Protein AF-A0A3S9ZA37-F1 (afdb_monomer)

Sequence (175 aa):
MPAPPTAPTGTRPGDDLLVLYEIPLFRRDEPILPWEMVGRVRRRQEAGEVRVRSAAQVDQVLGAPLVRLPDAVPVEELPEDRAHTLLTTLNRPEPGDEERAEAESLLVGFLYLREGRMRLYVRHRDEPEVVACDVRLAEAGPAVIAEVFSRSQERELYADPGDDPHCAAVVDLTH

Nearest PDB structures (foldseek):
  6i4p-assembly1_A  TM=7.951E-01  e=3.892E-01  Homo sapiens
  6i4u-assembly1_A  TM=7.904E-01  e=4.424E-01  Homo sapiens
  5j5z-assembly1_B  TM=8.114E-01  e=5.715E-01  Homo sapiens
  6i4s-assembly1_A  TM=7.917E-01  e=5.361E-01  Homo sapiens
  5j5z-assembly1_A  TM=3.888E-01  e=3.892E-01  Homo sapiens

Organism: Streptomyces griseoviridis (NCBI:txid45398)

Radius of gyration: 24.66 Å; Cα contacts (8 Å, |Δi|>4): 215; chains: 1; bounding box: 50×52×81 Å

Solvent-accessible surface area (backbone atoms only — not comparable to full-atom values): 10938 Å² total; per-residue (Å²): 137,84,82,83,85,86,76,83,91,72,86,74,91,79,80,78,78,59,70,44,74,46,72,75,61,50,58,92,90,43,74,58,53,74,58,55,55,52,38,53,54,50,52,48,60,73,68,53,75,88,58,82,72,58,85,90,74,52,59,65,54,97,90,21,50,48,44,74,59,80,91,81,72,90,62,78,87,49,64,66,51,40,46,50,50,48,57,49,57,75,45,56,76,73,61,51,76,68,50,56,74,67,36,64,62,40,80,79,49,71,45,85,47,76,94,56,24,34,36,37,31,33,36,39,68,94,38,95,58,27,30,28,37,36,33,34,40,95,66,53,45,73,66,49,65,66,39,55,70,58,55,64,67,40,72,89,56,55,37,82,41,79,89,47,90,80,32,73,25,28,29,78,61,65,129

Foldseek 3Di:
DDDDDDDDDDDDPDPPQDEAEDFDQDLVNHGDDPQNSVQQVVVCVVVVVVPDDDPVPFDDDPNHTYDYGDNDDDGDRDLVNLVVVLVDLLCPPVDDPVCVLVDQKDFPDKDDDPPQKIWTWMDGNVDRFIEIEIERSVPSDPVLSVCPGVVSPVVVQWDCPPPDPRGRTYGYPYD

Secondary structure (DSSP, 8-state):
-PPPP-------S------EEE--SEETTEEPPHHHHHHHHHHHHHTT--S---TTS--EETTEEEEEPPS--PPPPPHHHHHHHHHHHHT-S---HHHHHH-SEEEEEEEE-GGGEEEEEEEESS--SEEEEEEEGGG-SHHHHHHHHHHTT-GGGPBP-TT-TT-SEEEE---

Mean predicted aligned error: 12.07 Å

Structure (mmCIF, N/CA/C/O backbone):
data_AF-A0A3S9ZA37-F1
#
_entry.id   AF-A0A3S9ZA37-F1
#
loop_
_atom_site.group_PDB
_atom_site.id
_atom_site.type_symbol
_atom_site.label_atom_id
_atom_site.label_alt_id
_atom_site.label_comp_id
_atom_site.label_asym_id
_atom_site.label_entity_id
_atom_site.label_seq_id
_atom_site.pdbx_PDB_ins_code
_atom_site.Cartn_x
_atom_site.Cartn_y
_atom_site.Cartn_z
_atom_site.occupancy
_atom_site.B_iso_or_equiv
_atom_site.auth_seq_id
_atom_site.auth_comp_id
_atom_site.auth_asym_id
_atom_site.auth_atom_id
_atom_site.pdbx_PDB_model_num
ATOM 1 N N . MET A 1 1 ? 23.093 -37.446 -59.742 1.00 43.59 1 MET A N 1
ATOM 2 C CA . MET A 1 1 ? 22.300 -36.786 -58.682 1.00 43.59 1 MET A CA 1
ATOM 3 C C . MET A 1 1 ? 22.674 -37.408 -57.347 1.00 43.59 1 MET A C 1
ATOM 5 O O . MET A 1 1 ? 22.397 -38.591 -57.189 1.00 43.59 1 MET A O 1
ATOM 9 N N . PRO A 1 2 ? 23.337 -36.693 -56.427 1.00 39.50 2 PRO A N 1
ATOM 10 C CA . PRO A 1 2 ? 23.538 -37.178 -55.067 1.00 39.50 2 PRO A CA 1
ATOM 11 C C . PRO A 1 2 ? 22.345 -36.800 -54.169 1.00 39.50 2 PRO A C 1
ATOM 13 O O . PRO A 1 2 ? 21.696 -35.778 -54.384 1.00 39.50 2 PRO A O 1
ATOM 16 N N . ALA A 1 3 ? 22.048 -37.671 -53.202 1.00 43.22 3 ALA A N 1
ATOM 17 C CA . ALA A 1 3 ? 20.961 -37.550 -52.229 1.00 43.22 3 ALA A CA 1
ATOM 18 C C . ALA A 1 3 ? 21.174 -36.375 -51.247 1.00 43.22 3 ALA A C 1
ATOM 20 O O . ALA A 1 3 ? 22.322 -35.994 -51.003 1.00 43.22 3 ALA A O 1
ATOM 21 N N . PRO A 1 4 ? 20.101 -35.804 -50.663 1.00 43.66 4 PRO A N 1
ATOM 22 C CA . PRO A 1 4 ? 20.233 -34.712 -49.707 1.00 43.66 4 PRO A CA 1
ATOM 23 C C . PRO A 1 4 ? 20.747 -35.226 -48.349 1.00 43.66 4 PRO A C 1
ATOM 25 O O . PRO A 1 4 ? 20.318 -36.292 -47.900 1.00 43.66 4 PRO A O 1
ATOM 28 N N . PRO A 1 5 ? 21.630 -34.485 -47.657 1.00 42.03 5 PRO A N 1
ATOM 29 C CA . PRO A 1 5 ? 22.008 -34.812 -46.290 1.00 42.03 5 PRO A CA 1
ATOM 30 C C . PRO A 1 5 ? 20.870 -34.454 -45.324 1.00 42.03 5 PRO A C 1
ATOM 32 O O . PRO A 1 5 ? 20.496 -33.293 -45.168 1.00 42.03 5 PRO A O 1
ATOM 35 N N . THR A 1 6 ? 20.336 -35.468 -44.647 1.00 50.12 6 THR A N 1
ATOM 36 C CA . THR A 1 6 ? 19.542 -35.326 -43.422 1.00 50.12 6 THR A CA 1
ATOM 37 C C . THR A 1 6 ? 20.412 -34.735 -42.316 1.00 50.12 6 THR A C 1
ATOM 39 O O . THR A 1 6 ? 21.345 -35.389 -41.849 1.00 50.12 6 THR A O 1
ATOM 42 N N . ALA A 1 7 ? 20.103 -33.510 -41.890 1.00 39.03 7 ALA A N 1
ATOM 43 C CA . ALA A 1 7 ? 20.668 -32.916 -40.682 1.00 39.03 7 ALA A CA 1
ATOM 44 C C . ALA A 1 7 ? 19.828 -33.325 -39.452 1.00 39.03 7 ALA A C 1
ATOM 46 O O . ALA A 1 7 ? 18.598 -33.367 -39.544 1.00 39.03 7 ALA A O 1
ATOM 47 N N . PRO A 1 8 ? 20.467 -33.657 -38.318 1.00 39.44 8 PRO A N 1
ATOM 48 C CA . PRO A 1 8 ? 19.806 -34.266 -37.171 1.00 39.44 8 PRO A CA 1
ATOM 49 C C . PRO A 1 8 ? 18.884 -33.289 -36.433 1.00 39.44 8 PRO A C 1
ATOM 51 O O . PRO A 1 8 ? 19.302 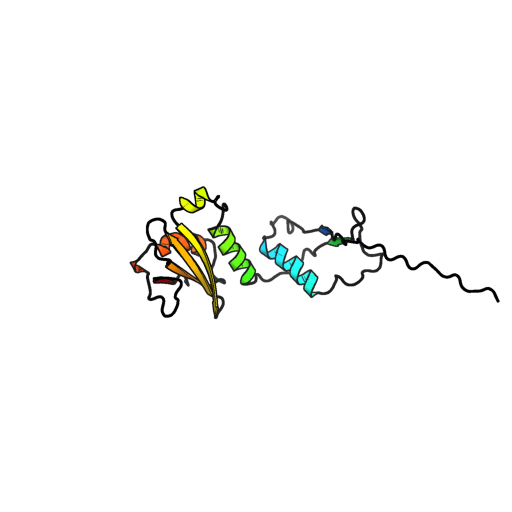-32.234 -35.958 1.00 39.44 8 PRO A O 1
ATOM 54 N N . THR A 1 9 ? 17.626 -33.703 -36.284 1.00 47.47 9 THR A N 1
ATOM 55 C CA . THR A 1 9 ? 16.676 -33.195 -35.295 1.00 47.47 9 THR A CA 1
ATOM 56 C C . THR A 1 9 ? 17.214 -33.508 -33.902 1.00 47.47 9 THR A C 1
ATOM 58 O O . THR A 1 9 ? 17.282 -34.666 -33.497 1.00 47.47 9 THR A O 1
ATOM 61 N N . GLY A 1 10 ? 17.625 -32.474 -33.178 1.00 31.77 10 GLY A N 1
ATOM 62 C CA . GLY A 1 10 ? 18.135 -32.596 -31.820 1.00 31.77 10 GLY A CA 1
ATOM 63 C C . GLY A 1 10 ? 17.810 -31.350 -31.018 1.00 31.77 10 GLY A C 1
ATOM 64 O O . GLY A 1 10 ? 18.699 -30.568 -30.703 1.00 31.77 10 GLY A O 1
ATOM 65 N N . THR A 1 11 ? 16.532 -31.144 -30.709 1.00 39.91 11 THR A N 1
ATOM 66 C CA . THR A 1 11 ? 16.120 -30.169 -29.697 1.00 39.91 11 THR A CA 1
ATOM 67 C C . THR A 1 11 ? 16.568 -30.714 -28.343 1.00 39.91 11 THR A C 1
ATOM 69 O O . THR A 1 11 ? 16.027 -31.715 -27.870 1.00 39.91 11 THR A O 1
ATOM 72 N N . ARG A 1 12 ? 17.598 -30.114 -27.735 1.00 36.44 12 ARG A N 1
ATOM 73 C CA . ARG A 1 12 ? 17.943 -30.411 -26.340 1.00 36.44 12 ARG A CA 1
ATOM 74 C C . ARG A 1 12 ? 16.865 -29.800 -25.434 1.00 36.44 12 ARG A C 1
ATOM 76 O O . ARG A 1 12 ? 16.546 -28.627 -25.610 1.00 36.44 12 ARG A O 1
ATOM 83 N N . PRO A 1 13 ? 16.299 -30.563 -24.487 1.00 41.19 13 PRO A N 1
ATOM 84 C CA . PRO A 1 13 ? 15.416 -30.020 -23.468 1.00 41.19 13 PRO A CA 1
ATOM 85 C C . PRO A 1 13 ? 16.279 -29.396 -22.362 1.00 41.19 13 PRO A C 1
ATOM 87 O O . PRO A 1 13 ? 17.135 -30.083 -21.804 1.00 41.19 13 PRO A O 1
ATOM 90 N N . GLY A 1 14 ? 16.075 -28.108 -22.071 1.00 42.06 14 GLY A N 1
ATOM 91 C CA . GLY A 1 14 ? 16.719 -27.431 -20.937 1.00 42.06 14 GLY A CA 1
ATOM 92 C C . GLY A 1 14 ? 17.322 -26.048 -21.199 1.00 42.06 14 GLY A C 1
ATOM 93 O O . GLY A 1 14 ? 18.207 -25.657 -20.448 1.00 42.06 14 GLY A O 1
ATOM 94 N N . ASP A 1 15 ? 16.889 -25.310 -22.225 1.00 47.72 15 ASP A N 1
ATOM 95 C CA . ASP A 1 15 ? 17.217 -23.881 -22.334 1.00 47.72 15 ASP A CA 1
ATOM 96 C C . ASP A 1 15 ? 16.248 -23.075 -21.454 1.00 47.72 15 ASP A C 1
ATOM 98 O O . ASP A 1 15 ? 15.284 -22.477 -21.936 1.00 47.72 15 ASP A O 1
ATOM 102 N N . ASP A 1 16 ? 16.510 -23.053 -20.145 1.00 53.62 16 ASP A N 1
ATOM 103 C CA . ASP A 1 16 ? 16.118 -21.902 -19.332 1.00 53.62 16 ASP A CA 1
ATOM 104 C C . ASP A 1 16 ? 16.923 -20.717 -19.875 1.00 53.62 16 ASP A C 1
ATOM 106 O O . ASP A 1 16 ? 18.076 -20.493 -19.506 1.00 53.62 16 ASP A O 1
ATOM 110 N N . LEU A 1 17 ? 16.348 -20.007 -20.849 1.00 56.88 17 LEU A N 1
ATOM 111 C CA . LEU A 1 17 ? 16.926 -18.796 -21.421 1.00 56.88 17 LEU A CA 1
ATOM 112 C C . LEU A 1 17 ? 17.047 -17.745 -20.313 1.00 56.88 17 LEU A C 1
ATOM 114 O O . LEU A 1 17 ? 16.130 -16.966 -20.059 1.00 56.88 17 LEU A O 1
ATOM 118 N N . LEU A 1 18 ? 18.199 -17.732 -19.648 1.00 67.75 18 LEU A N 1
ATOM 119 C CA . LEU A 1 18 ? 18.597 -16.685 -18.723 1.00 67.75 18 LEU A CA 1
ATOM 120 C C . LEU A 1 18 ? 18.738 -15.389 -19.524 1.00 67.75 18 LEU A C 1
ATOM 122 O O . LEU A 1 18 ? 19.597 -15.285 -20.393 1.00 67.75 18 LEU A O 1
ATOM 126 N N . VAL A 1 19 ? 17.883 -14.406 -19.253 1.00 71.62 19 VAL A N 1
ATOM 127 C CA . VAL A 1 19 ? 18.000 -13.053 -19.810 1.00 71.62 19 VAL A CA 1
ATOM 128 C C . VAL A 1 19 ? 18.590 -12.153 -18.736 1.00 71.62 19 VAL A C 1
ATOM 130 O O . VAL A 1 19 ? 18.044 -12.052 -17.638 1.00 71.62 19 VAL A O 1
ATOM 133 N N . LEU A 1 20 ? 19.705 -11.494 -19.047 1.00 75.50 20 LEU A N 1
ATOM 134 C CA . LEU A 1 20 ? 20.340 -10.537 -18.147 1.00 75.50 20 LEU A CA 1
ATOM 135 C C . LEU A 1 20 ? 19.798 -9.137 -18.434 1.00 75.50 20 LEU A C 1
ATOM 137 O O . LEU A 1 20 ? 19.803 -8.699 -19.582 1.00 75.50 20 LEU A O 1
ATOM 141 N N . TYR A 1 21 ? 19.363 -8.422 -17.399 1.00 75.19 21 TYR A N 1
ATOM 142 C CA . TYR A 1 21 ? 18.937 -7.028 -17.511 1.00 75.19 21 TYR A CA 1
ATOM 143 C C . TYR A 1 21 ? 20.004 -6.105 -16.932 1.00 75.19 21 TYR A C 1
ATOM 145 O O . TYR A 1 21 ? 20.380 -6.237 -15.769 1.00 75.19 21 TYR A O 1
ATOM 153 N N . GLU A 1 22 ? 20.458 -5.142 -17.728 1.00 81.00 22 GLU A N 1
ATOM 154 C CA . GLU A 1 22 ? 21.248 -4.019 -17.232 1.00 81.00 22 GLU A CA 1
ATOM 155 C C . GLU A 1 22 ? 20.294 -2.877 -16.889 1.00 81.00 22 GLU A C 1
ATOM 157 O O . GLU A 1 22 ? 19.678 -2.266 -17.772 1.00 81.00 22 GLU A O 1
ATOM 162 N N . ILE A 1 23 ? 20.136 -2.646 -15.586 1.00 77.62 23 ILE A N 1
ATOM 163 C CA . ILE A 1 23 ? 19.242 -1.638 -15.026 1.00 77.62 23 ILE A CA 1
ATOM 164 C C . ILE A 1 23 ? 20.111 -0.490 -14.502 1.00 77.62 23 ILE A C 1
ATOM 166 O O . ILE A 1 23 ? 20.892 -0.708 -13.573 1.00 77.62 23 ILE A O 1
ATOM 170 N N . PRO A 1 24 ? 20.005 0.723 -15.066 1.00 77.81 24 PRO A N 1
ATOM 171 C CA . PRO A 1 24 ? 20.688 1.878 -14.505 1.00 77.81 24 PRO A CA 1
ATOM 172 C C . PRO A 1 24 ? 20.117 2.170 -13.114 1.00 77.81 24 PRO A C 1
ATOM 174 O O . PRO A 1 24 ? 18.900 2.205 -12.931 1.00 77.81 24 PRO A O 1
ATOM 177 N N . LEU A 1 25 ? 21.002 2.379 -12.138 1.00 80.19 25 LEU A N 1
ATOM 178 C CA . LEU A 1 25 ? 20.626 2.758 -10.768 1.00 80.19 25 LEU A CA 1
ATOM 179 C C . LEU A 1 25 ? 20.568 4.278 -10.582 1.00 80.19 25 LEU A C 1
ATOM 181 O O . LEU A 1 25 ? 19.910 4.770 -9.669 1.00 80.19 25 LEU A O 1
ATOM 185 N N . PHE A 1 26 ? 21.239 5.016 -11.466 1.00 80.69 26 PHE A N 1
ATOM 186 C CA . PHE A 1 26 ? 21.332 6.468 -11.436 1.00 80.69 26 PHE A CA 1
ATOM 187 C C . PHE A 1 26 ? 20.975 7.044 -12.802 1.00 80.69 26 PHE A C 1
ATOM 189 O O . PHE A 1 26 ? 21.342 6.490 -13.839 1.00 80.69 26 PHE A O 1
ATOM 196 N N . ARG A 1 27 ? 20.285 8.184 -12.809 1.00 80.31 27 ARG A N 1
ATOM 197 C CA . ARG A 1 27 ? 20.160 9.059 -13.974 1.00 80.31 27 ARG A CA 1
ATOM 198 C C . ARG A 1 27 ? 21.069 10.255 -13.732 1.00 80.31 27 ARG A C 1
ATOM 200 O O . ARG A 1 27 ? 20.732 11.131 -12.942 1.00 80.31 27 ARG A O 1
ATOM 207 N N . ARG A 1 28 ? 22.194 10.316 -14.451 1.00 80.38 28 ARG A N 1
ATOM 208 C CA . ARG A 1 28 ? 23.283 11.264 -14.153 1.00 80.38 28 ARG A CA 1
ATOM 209 C C . ARG A 1 28 ? 23.765 11.016 -12.716 1.00 80.38 28 ARG A C 1
ATOM 211 O O . ARG A 1 28 ? 24.405 9.995 -12.506 1.00 80.38 28 ARG A O 1
ATOM 218 N N . ASP A 1 29 ? 23.356 11.843 -11.759 1.00 83.06 29 ASP A N 1
ATOM 219 C CA . ASP A 1 29 ? 23.709 11.726 -10.337 1.00 83.06 29 ASP A CA 1
ATOM 220 C C . ASP A 1 29 ? 22.484 11.531 -9.419 1.00 83.06 29 ASP A C 1
ATOM 222 O O . ASP A 1 29 ? 22.616 11.489 -8.198 1.00 83.06 29 ASP A O 1
ATOM 226 N N . GLU A 1 30 ? 21.278 11.404 -9.984 1.00 82.94 30 GLU A N 1
ATOM 227 C CA . GLU A 1 30 ? 20.046 11.186 -9.219 1.00 82.94 30 GLU A CA 1
ATOM 228 C C . GLU A 1 30 ? 19.725 9.686 -9.136 1.00 82.94 30 GLU A C 1
ATOM 230 O O . GLU A 1 30 ? 19.730 9.012 -10.173 1.00 82.94 30 GLU A O 1
ATOM 235 N N . PRO A 1 31 ? 19.440 9.135 -7.941 1.00 83.75 31 PRO A N 1
ATOM 236 C CA . PRO A 1 31 ? 19.024 7.746 -7.815 1.00 83.75 31 PRO A CA 1
ATOM 237 C C . PRO A 1 31 ? 17.671 7.542 -8.497 1.00 83.75 31 PRO A C 1
ATOM 239 O O . PRO A 1 31 ? 16.751 8.344 -8.345 1.00 83.75 31 PRO A O 1
ATOM 242 N N . ILE A 1 32 ? 17.548 6.444 -9.235 1.00 84.06 32 ILE A N 1
ATOM 243 C CA . ILE A 1 32 ? 16.286 6.047 -9.856 1.00 84.06 32 ILE A CA 1
ATOM 244 C C . ILE A 1 32 ? 15.399 5.418 -8.780 1.00 84.06 32 ILE A C 1
ATOM 246 O O . ILE A 1 32 ? 15.840 4.542 -8.030 1.00 84.06 32 ILE A O 1
ATOM 250 N N . LEU A 1 33 ? 14.144 5.860 -8.697 1.00 84.38 33 LEU A N 1
ATOM 251 C CA . LEU A 1 33 ? 13.205 5.348 -7.703 1.00 84.38 33 LEU A CA 1
ATOM 252 C C . LEU A 1 33 ? 12.803 3.896 -8.029 1.00 84.38 33 LEU A C 1
ATOM 254 O O . LEU A 1 33 ? 12.751 3.513 -9.202 1.00 84.38 33 LEU A O 1
ATOM 258 N N . PRO A 1 34 ? 12.471 3.063 -7.022 1.00 82.50 34 PRO A N 1
ATOM 259 C CA . PRO A 1 34 ? 12.087 1.669 -7.251 1.00 82.50 34 PRO A CA 1
ATOM 260 C C . PRO A 1 34 ? 10.971 1.474 -8.285 1.00 82.50 34 PRO A C 1
ATOM 262 O O . PRO A 1 34 ? 11.091 0.624 -9.170 1.00 82.50 34 PRO A O 1
ATOM 265 N N . TRP A 1 35 ? 9.923 2.298 -8.232 1.00 84.94 35 TRP A N 1
ATOM 266 C CA . TRP A 1 35 ? 8.819 2.239 -9.190 1.00 84.94 35 TRP A CA 1
ATOM 267 C C . TRP A 1 35 ? 9.256 2.615 -10.613 1.00 84.94 35 TRP A C 1
ATOM 269 O O . TRP A 1 35 ? 8.788 2.020 -11.583 1.00 84.94 35 TRP A O 1
ATOM 279 N N . GLU A 1 36 ? 10.215 3.536 -10.768 1.00 85.94 36 GLU A N 1
ATOM 280 C CA . GLU A 1 36 ? 10.732 3.908 -12.086 1.00 85.94 36 GLU A CA 1
ATOM 281 C C . GLU A 1 36 ? 11.457 2.727 -12.744 1.00 85.94 36 GLU A C 1
ATOM 283 O O . GLU A 1 36 ? 11.352 2.533 -13.958 1.00 85.94 36 GLU A O 1
ATOM 288 N N . MET A 1 37 ? 12.174 1.912 -11.960 1.00 83.06 37 MET A N 1
ATOM 289 C CA . MET A 1 37 ? 12.823 0.695 -12.461 1.00 83.06 37 MET A CA 1
ATOM 290 C C . MET A 1 37 ? 11.790 -0.311 -12.978 1.00 83.06 37 MET A C 1
ATOM 292 O O . MET A 1 37 ? 11.923 -0.810 -14.099 1.00 83.06 37 MET A O 1
ATOM 296 N N . VAL A 1 38 ? 10.729 -0.559 -12.203 1.00 84.00 38 VAL A N 1
ATOM 297 C CA . VAL A 1 38 ? 9.622 -1.445 -12.602 1.00 84.00 38 VAL A CA 1
ATOM 298 C C . VAL A 1 38 ? 8.936 -0.921 -13.866 1.00 84.00 38 VAL A C 1
ATOM 300 O O . VAL A 1 38 ? 8.727 -1.683 -14.814 1.00 84.00 38 VAL A O 1
ATOM 303 N N . GLY A 1 39 ? 8.656 0.383 -13.933 1.00 84.62 39 GLY A N 1
ATOM 304 C CA . GLY A 1 39 ? 8.057 1.023 -15.103 1.00 84.62 39 GLY A CA 1
ATOM 305 C C . GLY A 1 39 ? 8.903 0.859 -16.369 1.00 84.62 39 GLY A C 1
ATOM 306 O O . GLY A 1 39 ? 8.369 0.598 -17.450 1.00 84.62 39 GLY A O 1
ATOM 307 N N . ARG A 1 40 ? 10.237 0.945 -16.259 1.00 82.12 40 ARG A N 1
ATOM 308 C CA . ARG A 1 40 ? 11.150 0.730 -17.397 1.00 82.12 40 ARG A CA 1
ATOM 309 C C . ARG A 1 40 ? 11.114 -0.711 -17.900 1.00 82.12 40 ARG A C 1
ATOM 311 O O . ARG A 1 40 ? 11.085 -0.923 -19.113 1.00 82.12 40 ARG A O 1
ATOM 318 N N . VAL A 1 41 ? 11.090 -1.691 -16.994 1.00 81.00 41 VAL A N 1
ATOM 319 C CA . VAL A 1 41 ? 10.962 -3.114 -17.352 1.00 81.00 41 VAL A CA 1
ATOM 320 C C . VAL A 1 41 ? 9.614 -3.377 -18.026 1.00 81.00 41 VAL A C 1
ATOM 322 O O . VAL A 1 41 ? 9.578 -3.990 -19.093 1.00 81.00 41 VAL A O 1
ATOM 325 N N . ARG A 1 42 ? 8.519 -2.856 -17.463 1.00 82.38 42 ARG A N 1
ATOM 326 C CA . ARG A 1 42 ? 7.161 -3.023 -18.000 1.00 82.38 42 ARG A CA 1
ATOM 327 C C . ARG A 1 42 ? 7.028 -2.437 -19.404 1.00 82.38 42 ARG A C 1
ATOM 329 O O . ARG A 1 42 ? 6.673 -3.151 -20.337 1.00 82.38 42 ARG A O 1
ATOM 336 N N . ARG A 1 43 ? 7.444 -1.182 -19.596 1.00 78.88 43 ARG A N 1
ATOM 337 C CA . ARG A 1 43 ? 7.450 -0.534 -20.918 1.00 78.88 43 ARG A CA 1
ATOM 338 C C . ARG A 1 43 ? 8.277 -1.320 -21.936 1.00 78.88 43 ARG A C 1
ATOM 340 O O . ARG A 1 43 ? 7.896 -1.424 -23.099 1.00 78.88 43 ARG A O 1
ATOM 347 N N . ARG A 1 44 ? 9.421 -1.876 -21.521 1.00 75.56 44 ARG A N 1
ATOM 348 C CA . ARG A 1 44 ? 10.262 -2.707 -22.394 1.00 75.56 44 ARG A CA 1
ATOM 349 C C . ARG A 1 44 ? 9.532 -3.975 -22.845 1.00 75.56 44 ARG A C 1
ATOM 351 O O . ARG A 1 44 ? 9.675 -4.363 -24.003 1.00 75.56 44 ARG A O 1
ATOM 358 N N . GLN A 1 45 ? 8.774 -4.608 -21.951 1.00 75.81 45 GLN A N 1
ATOM 359 C CA . GLN A 1 45 ? 7.947 -5.773 -22.273 1.00 75.81 45 GLN A CA 1
ATOM 360 C C . GLN A 1 45 ? 6.801 -5.402 -23.228 1.00 75.81 45 GLN A C 1
ATOM 362 O O . GLN A 1 45 ? 6.610 -6.075 -24.239 1.00 75.81 45 GLN A O 1
ATOM 367 N N . GLU A 1 46 ? 6.096 -4.301 -22.958 1.00 75.06 46 GLU A N 1
ATOM 368 C CA . GLU A 1 46 ? 4.989 -3.789 -23.783 1.00 75.06 46 GLU A CA 1
ATOM 369 C C . GLU A 1 46 ? 5.430 -3.396 -25.197 1.00 7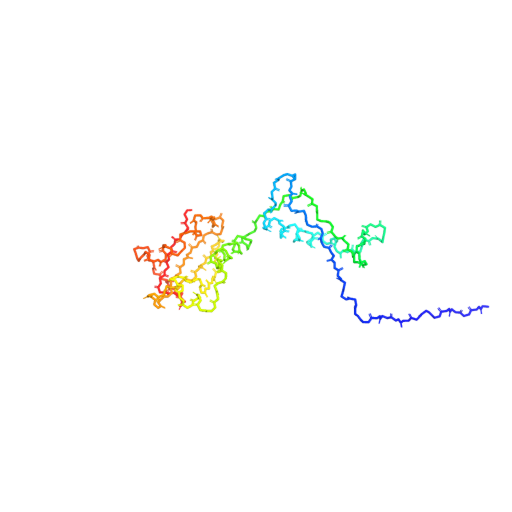5.06 46 GLU A C 1
ATOM 371 O O . GLU A 1 46 ? 4.728 -3.674 -26.168 1.00 75.06 46 GLU A O 1
ATOM 376 N N . ALA A 1 47 ? 6.625 -2.814 -25.339 1.00 70.50 47 ALA A N 1
ATOM 377 C CA . ALA A 1 47 ? 7.205 -2.456 -26.633 1.00 70.50 47 ALA A CA 1
ATOM 378 C C . ALA A 1 47 ? 7.527 -3.675 -27.526 1.00 70.50 47 ALA A C 1
ATOM 380 O O . ALA A 1 47 ? 7.939 -3.508 -28.673 1.00 70.50 47 ALA A O 1
ATOM 381 N N . GLY A 1 48 ? 7.366 -4.909 -27.028 1.00 57.44 48 GLY A N 1
ATOM 382 C CA . GLY A 1 48 ? 7.516 -6.128 -27.823 1.00 57.44 48 GLY A CA 1
ATOM 383 C C . GLY A 1 48 ? 8.945 -6.408 -28.301 1.00 57.44 48 GLY A C 1
ATOM 384 O O . GLY A 1 48 ? 9.160 -7.340 -29.074 1.00 57.44 48 GLY A O 1
ATOM 385 N N . GLU A 1 49 ? 9.947 -5.665 -27.821 1.00 53.09 49 GLU A N 1
ATOM 386 C CA . GLU A 1 49 ? 11.358 -5.836 -28.191 1.00 53.09 49 GLU A CA 1
ATOM 387 C C . GLU A 1 49 ? 12.054 -7.007 -27.458 1.00 53.09 49 GLU A C 1
ATOM 389 O O . GLU A 1 49 ? 13.278 -7.026 -27.295 1.00 53.09 49 GLU A O 1
ATOM 394 N N . VAL A 1 50 ? 11.277 -8.007 -27.036 1.00 51.28 50 VAL A N 1
ATOM 395 C CA . VAL A 1 50 ? 11.746 -9.385 -26.798 1.00 51.28 50 VAL A CA 1
ATOM 396 C C . VAL A 1 50 ? 11.372 -10.247 -28.015 1.00 51.28 50 VAL A C 1
ATOM 398 O O . VAL A 1 50 ? 10.972 -11.400 -27.910 1.00 51.28 50 VAL A O 1
ATOM 401 N N . ARG A 1 51 ? 11.438 -9.674 -29.220 1.00 42.28 51 ARG A N 1
ATOM 402 C CA . ARG A 1 51 ? 11.313 -10.416 -30.475 1.00 42.28 51 ARG A CA 1
ATOM 403 C C . ARG A 1 51 ? 12.596 -10.254 -31.269 1.00 42.28 51 ARG A C 1
ATOM 405 O O . ARG A 1 51 ? 12.835 -9.216 -31.870 1.00 42.28 51 ARG A O 1
ATOM 412 N N . VAL A 1 52 ? 13.404 -11.312 -31.221 1.00 45.28 52 VAL A N 1
ATOM 413 C CA . VAL A 1 52 ? 14.396 -11.693 -32.235 1.00 45.28 52 VAL A CA 1
ATOM 414 C C . VAL A 1 52 ? 15.247 -10.516 -32.719 1.00 45.28 52 VAL A C 1
ATOM 416 O O . VAL A 1 52 ? 15.114 -10.037 -33.844 1.00 45.28 52 VAL A O 1
ATOM 419 N N . ARG A 1 53 ? 16.166 -10.051 -31.868 1.00 42.06 53 ARG A N 1
ATOM 420 C CA . ARG A 1 53 ? 17.290 -9.259 -32.373 1.00 42.06 53 ARG A CA 1
ATOM 421 C C . ARG A 1 53 ? 18.164 -10.178 -33.224 1.00 42.06 53 ARG A C 1
ATOM 423 O O . ARG A 1 53 ? 18.455 -11.303 -32.822 1.00 42.06 53 ARG A O 1
ATOM 430 N N . SER A 1 54 ? 18.560 -9.712 -34.410 1.00 40.22 54 SER A N 1
ATOM 431 C CA . SER A 1 54 ? 19.580 -10.405 -35.201 1.00 40.22 54 SER A CA 1
ATOM 432 C C . SER A 1 54 ? 20.825 -10.604 -34.329 1.00 40.22 54 SER A C 1
ATOM 434 O O . SER A 1 54 ? 21.147 -9.734 -33.515 1.00 40.22 54 SER A O 1
ATOM 436 N N . ALA A 1 55 ? 21.524 -11.731 -34.481 1.00 47.41 55 ALA A N 1
ATOM 437 C CA . ALA A 1 55 ? 22.693 -12.087 -33.666 1.00 47.41 55 ALA A CA 1
ATOM 438 C C . ALA A 1 55 ? 23.799 -11.004 -33.634 1.00 47.41 55 ALA A C 1
ATOM 440 O O . ALA A 1 55 ? 24.676 -11.051 -32.782 1.00 47.41 55 ALA A O 1
ATOM 441 N N . ALA A 1 56 ? 23.737 -10.011 -34.528 1.00 45.16 56 ALA A N 1
ATOM 442 C CA . ALA A 1 56 ? 24.649 -8.876 -34.605 1.00 45.16 56 ALA A CA 1
ATOM 443 C C . ALA A 1 56 ? 24.350 -7.718 -33.621 1.00 45.16 56 ALA A C 1
ATOM 445 O O . ALA A 1 56 ? 25.140 -6.784 -33.554 1.00 45.16 56 ALA A O 1
ATOM 446 N N . GLN A 1 57 ? 23.229 -7.734 -32.882 1.00 49.38 57 GLN A N 1
ATOM 447 C CA . GLN A 1 57 ? 22.803 -6.631 -31.991 1.00 49.38 57 GLN A CA 1
ATOM 448 C C . GLN A 1 57 ? 22.530 -7.048 -30.535 1.00 49.38 57 GLN A C 1
ATOM 450 O O . GLN A 1 57 ? 21.944 -6.281 -29.766 1.00 49.38 57 GLN A O 1
ATOM 455 N N . VAL A 1 58 ? 22.916 -8.264 -30.151 1.00 57.34 58 VAL A N 1
ATOM 456 C CA . VAL A 1 58 ? 22.779 -8.754 -28.777 1.00 57.34 58 VAL A CA 1
ATOM 457 C C . VAL A 1 58 ? 24.174 -8.888 -28.192 1.00 57.34 58 VAL A C 1
ATOM 459 O O . VAL A 1 58 ? 24.889 -9.830 -28.524 1.00 57.34 58 VAL A O 1
ATOM 462 N N . ASP A 1 59 ? 24.550 -7.950 -27.322 1.00 65.31 59 ASP A N 1
ATOM 463 C CA . ASP A 1 59 ? 25.667 -8.179 -26.409 1.00 65.31 59 ASP A CA 1
ATOM 464 C C . ASP A 1 59 ? 25.335 -9.449 -25.615 1.00 65.31 59 ASP A C 1
ATOM 466 O O . ASP A 1 59 ? 24.278 -9.546 -24.987 1.00 65.31 59 ASP A O 1
ATOM 470 N N . GLN A 1 60 ? 26.200 -10.456 -25.693 1.00 69.81 60 GLN A N 1
ATOM 471 C CA . GLN A 1 60 ? 26.082 -11.649 -24.866 1.00 69.81 60 GLN A CA 1
ATOM 472 C C . GLN A 1 60 ? 27.048 -11.530 -23.697 1.00 69.81 60 GLN A C 1
ATOM 474 O O . GLN A 1 60 ? 28.232 -11.250 -23.882 1.00 69.81 60 GLN A O 1
ATOM 479 N N . VAL A 1 61 ? 26.547 -11.779 -22.493 1.00 70.88 61 VAL A N 1
ATOM 480 C CA . VAL A 1 61 ? 27.348 -11.828 -21.271 1.00 70.88 61 VAL A CA 1
ATOM 481 C C . VAL A 1 61 ? 27.113 -13.191 -20.643 1.00 70.88 61 VAL A C 1
ATOM 483 O O . VAL A 1 61 ? 25.975 -13.584 -20.418 1.00 70.88 61 VAL A O 1
ATOM 486 N N . LEU A 1 62 ? 28.190 -13.947 -20.410 1.00 75.50 62 LEU A N 1
ATOM 487 C CA . LEU A 1 62 ? 28.129 -15.308 -19.852 1.00 75.50 62 LEU A CA 1
ATOM 488 C C . LEU A 1 62 ? 27.229 -16.279 -20.647 1.00 75.50 62 LEU A C 1
ATOM 490 O O . LEU A 1 62 ? 26.600 -17.160 -20.072 1.00 75.50 62 LEU A O 1
ATOM 494 N N . GLY A 1 63 ? 27.158 -16.122 -21.974 1.00 70.81 63 GLY A N 1
ATOM 495 C CA . GLY A 1 63 ? 26.305 -16.952 -22.837 1.00 70.81 63 GLY A CA 1
ATOM 496 C C . GLY A 1 63 ? 24.811 -16.616 -22.770 1.00 70.81 63 GLY A C 1
ATOM 497 O O . GLY A 1 63 ? 24.015 -17.286 -23.421 1.00 70.81 63 GLY A O 1
ATOM 498 N N . ALA A 1 64 ? 24.434 -15.570 -22.029 1.00 77.75 64 ALA A N 1
ATOM 499 C CA . ALA A 1 64 ? 23.073 -15.066 -21.914 1.00 77.75 64 ALA A CA 1
ATOM 500 C C . ALA A 1 64 ? 22.898 -13.743 -22.689 1.00 77.75 64 ALA A C 1
ATOM 502 O O . ALA A 1 64 ? 23.819 -12.917 -22.719 1.00 77.75 64 ALA A O 1
ATOM 503 N N . PRO A 1 65 ? 21.730 -13.501 -23.313 1.00 77.94 65 PRO A N 1
ATOM 504 C CA . PRO A 1 65 ? 21.411 -12.212 -23.915 1.00 77.94 65 PRO A CA 1
ATOM 505 C C . PRO A 1 65 ? 21.354 -11.100 -22.858 1.00 77.94 65 PRO A C 1
ATOM 507 O O . PRO A 1 65 ? 20.643 -11.220 -21.858 1.00 77.94 65 PRO A O 1
ATOM 510 N N . LEU A 1 66 ? 22.062 -9.995 -23.114 1.00 77.25 66 LEU A N 1
ATOM 511 C CA . LEU A 1 66 ? 21.999 -8.778 -22.309 1.00 77.25 66 LEU A CA 1
ATOM 512 C C . LEU A 1 66 ? 20.954 -7.806 -22.871 1.00 77.25 66 LEU A C 1
ATOM 514 O O . LEU A 1 66 ? 21.022 -7.371 -24.024 1.00 77.25 66 LEU A O 1
ATOM 518 N N . VAL A 1 67 ? 20.004 -7.412 -22.029 1.00 77.31 67 VAL A N 1
ATOM 519 C CA . VAL A 1 67 ? 18.996 -6.390 -22.307 1.00 77.31 67 VAL A CA 1
ATOM 520 C C . VAL A 1 67 ? 19.332 -5.142 -21.502 1.00 77.31 67 VAL A C 1
ATOM 522 O O . VAL A 1 67 ? 19.126 -5.091 -20.293 1.00 77.31 67 VAL A O 1
ATOM 525 N N . ARG A 1 68 ? 19.824 -4.105 -22.184 1.00 77.50 68 ARG A N 1
ATOM 526 C CA . ARG A 1 68 ? 20.034 -2.783 -21.581 1.00 77.50 68 ARG A CA 1
ATOM 527 C C . ARG A 1 68 ? 18.729 -1.996 -21.576 1.00 77.50 68 ARG A C 1
ATOM 529 O O . ARG A 1 68 ? 18.101 -1.842 -22.629 1.00 77.50 68 ARG A O 1
ATOM 536 N N . LEU A 1 69 ? 18.317 -1.504 -20.410 1.00 73.38 69 LEU A N 1
ATOM 537 C CA . LEU A 1 69 ? 17.158 -0.620 -20.308 1.00 73.38 69 LEU A CA 1
ATOM 538 C C . LEU A 1 69 ? 17.546 0.811 -20.719 1.00 73.38 69 LEU A C 1
ATOM 540 O O . LEU A 1 69 ? 18.596 1.296 -20.306 1.00 73.38 69 LEU A O 1
ATOM 544 N N . PRO A 1 70 ? 16.725 1.510 -21.523 1.00 69.12 70 PRO A N 1
ATOM 545 C CA . PRO A 1 70 ? 17.022 2.879 -21.932 1.00 69.12 70 PRO A CA 1
ATOM 546 C C . PRO A 1 70 ? 16.970 3.859 -20.745 1.00 69.12 70 PRO A C 1
ATOM 548 O O . PRO A 1 70 ? 16.091 3.769 -19.885 1.00 69.12 70 PRO A O 1
ATOM 551 N N . ASP A 1 71 ? 17.869 4.847 -20.743 1.00 65.50 71 ASP A N 1
ATOM 552 C CA . ASP A 1 71 ? 18.017 5.841 -19.662 1.00 65.50 71 ASP A CA 1
ATOM 553 C C . ASP A 1 71 ? 16.917 6.921 -19.608 1.00 65.50 71 ASP A C 1
ATOM 555 O O . ASP A 1 71 ? 16.744 7.597 -18.588 1.00 65.50 71 ASP A O 1
ATOM 559 N N . ALA A 1 72 ? 16.176 7.115 -20.703 1.00 60.84 72 ALA A N 1
ATOM 560 C CA . ALA A 1 72 ? 15.622 8.432 -21.033 1.00 60.84 72 ALA A CA 1
ATOM 561 C C . ALA A 1 72 ? 14.107 8.502 -21.288 1.00 60.84 72 ALA A C 1
ATOM 563 O O . ALA A 1 72 ? 13.651 9.507 -21.828 1.00 60.84 72 ALA A O 1
ATOM 564 N N . VAL A 1 73 ? 13.307 7.491 -20.931 1.00 63.09 73 VAL A N 1
ATOM 565 C CA . VAL A 1 73 ? 11.851 7.583 -21.155 1.00 63.09 73 VAL A CA 1
ATOM 566 C C . VAL A 1 73 ? 11.124 7.826 -19.829 1.00 63.09 73 VAL A C 1
ATOM 56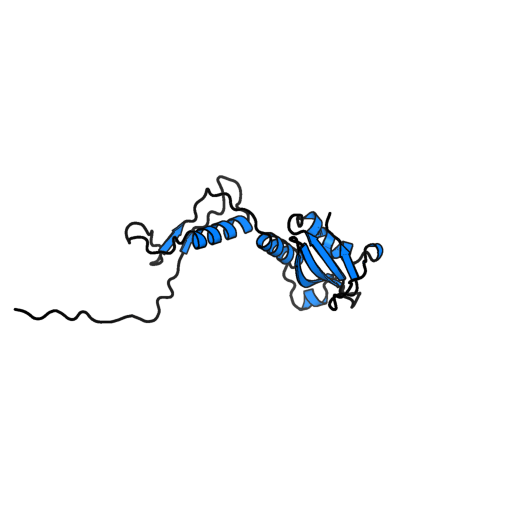8 O O . VAL A 1 73 ? 11.162 6.937 -18.975 1.00 63.09 73 VAL A O 1
ATOM 571 N N . PRO A 1 74 ? 10.451 8.982 -19.641 1.00 68.31 74 PRO A N 1
ATOM 572 C CA . PRO A 1 74 ? 9.618 9.237 -18.468 1.00 68.31 74 PRO A CA 1
ATOM 573 C C . PRO A 1 74 ? 8.581 8.126 -18.327 1.00 68.31 74 PRO A C 1
ATOM 575 O O . PRO A 1 74 ? 7.854 7.834 -19.278 1.00 68.31 74 PRO A O 1
ATOM 578 N N . VAL A 1 75 ? 8.576 7.435 -17.197 1.00 76.81 75 VAL A N 1
ATOM 579 C CA . VAL A 1 75 ? 7.547 6.456 -16.837 1.00 76.81 75 VAL A CA 1
ATOM 580 C C . VAL A 1 75 ? 6.591 7.145 -15.876 1.00 76.81 75 VAL A C 1
ATOM 582 O O . VAL A 1 75 ? 7.033 7.922 -15.034 1.00 76.81 75 VAL A O 1
ATOM 585 N N . GLU A 1 76 ? 5.296 6.921 -16.053 1.00 82.12 76 GLU A N 1
ATOM 586 C CA . GLU A 1 76 ? 4.298 7.386 -15.094 1.00 82.12 76 GLU A CA 1
ATOM 587 C C . GLU A 1 76 ? 4.193 6.351 -13.981 1.00 82.12 76 GLU A C 1
ATOM 589 O O . GLU A 1 76 ? 4.207 5.148 -14.246 1.00 82.12 76 GLU A O 1
ATOM 594 N N . GLU A 1 77 ? 4.143 6.826 -12.742 1.00 85.75 77 GLU A N 1
ATOM 595 C CA . GLU A 1 77 ? 3.925 5.965 -11.590 1.00 85.75 77 GLU A CA 1
ATOM 596 C C . GLU A 1 77 ? 2.472 5.499 -11.589 1.00 85.75 77 GLU A C 1
ATOM 598 O O . GLU A 1 77 ? 1.546 6.317 -11.614 1.00 85.75 77 GLU A O 1
ATOM 603 N N . LEU A 1 78 ? 2.269 4.186 -11.569 1.00 87.31 78 LEU A N 1
ATOM 604 C CA . LEU A 1 78 ? 0.935 3.613 -11.592 1.00 87.31 78 LEU A CA 1
ATOM 605 C C . LEU A 1 78 ? 0.388 3.458 -10.165 1.00 87.31 78 LEU A C 1
ATOM 607 O O . LEU A 1 78 ? 1.164 3.352 -9.207 1.00 87.31 78 LEU A O 1
ATOM 611 N N . PRO A 1 79 ? -0.945 3.406 -9.982 1.00 87.00 79 PRO A N 1
ATOM 612 C CA . PRO A 1 79 ? -1.543 3.189 -8.667 1.00 87.00 79 PRO A CA 1
ATOM 613 C C . PRO A 1 79 ? -1.011 1.936 -7.957 1.00 87.00 79 PRO A C 1
ATOM 615 O O . PRO A 1 79 ? -0.847 1.951 -6.739 1.00 87.00 79 PRO A O 1
ATOM 618 N N . GLU A 1 80 ? -0.687 0.873 -8.700 1.00 87.25 80 GLU A N 1
ATOM 619 C CA . GLU A 1 80 ? -0.140 -0.365 -8.138 1.00 87.25 80 GLU A CA 1
ATOM 620 C C . GLU A 1 80 ? 1.277 -0.180 -7.581 1.00 87.25 80 GLU A C 1
ATOM 622 O O . GLU A 1 80 ? 1.628 -0.812 -6.586 1.00 87.25 80 GLU A O 1
ATOM 627 N N . ASP A 1 81 ? 2.085 0.701 -8.177 1.00 88.69 81 ASP A N 1
ATOM 628 C CA . ASP A 1 81 ? 3.443 0.986 -7.703 1.00 88.69 81 ASP A CA 1
ATOM 629 C C . ASP A 1 81 ? 3.402 1.741 -6.360 1.00 88.69 81 ASP A C 1
ATOM 631 O O . ASP A 1 81 ? 4.173 1.459 -5.432 1.00 88.69 81 ASP A O 1
ATOM 635 N N . ARG A 1 82 ? 2.429 2.650 -6.223 1.00 89.62 82 ARG A N 1
ATOM 636 C CA . ARG A 1 82 ? 2.147 3.371 -4.974 1.00 89.62 82 ARG A CA 1
ATOM 637 C C . ARG A 1 82 ? 1.591 2.456 -3.902 1.00 89.62 82 ARG A C 1
ATOM 639 O O . ARG A 1 82 ? 2.065 2.491 -2.771 1.00 89.62 82 ARG A O 1
ATOM 646 N N . ALA A 1 83 ? 0.632 1.605 -4.262 1.00 91.62 83 ALA A N 1
ATOM 647 C CA . ALA A 1 83 ? 0.095 0.596 -3.360 1.00 91.62 83 ALA A CA 1
ATOM 648 C C . ALA A 1 83 ? 1.204 -0.341 -2.869 1.00 91.62 83 ALA A C 1
ATOM 650 O O . ALA A 1 83 ? 1.307 -0.591 -1.672 1.00 91.62 83 ALA A O 1
ATOM 651 N N . HIS A 1 84 ? 2.088 -0.801 -3.760 1.00 89.62 84 HIS A N 1
ATOM 652 C CA . HIS A 1 84 ? 3.219 -1.639 -3.375 1.00 89.62 84 HIS A CA 1
ATOM 653 C C . HIS A 1 84 ? 4.154 -0.922 -2.397 1.00 89.62 84 HIS A C 1
ATOM 655 O O . HIS A 1 84 ? 4.556 -1.515 -1.396 1.00 89.62 84 HIS A O 1
ATOM 661 N N . THR A 1 85 ? 4.461 0.352 -2.647 1.00 88.25 85 THR A N 1
ATOM 662 C CA . THR A 1 85 ? 5.293 1.164 -1.752 1.00 88.25 85 THR A CA 1
ATOM 663 C C . THR A 1 85 ? 4.625 1.324 -0.386 1.00 88.25 85 THR A C 1
ATOM 665 O O . THR A 1 85 ? 5.230 0.970 0.619 1.00 88.25 85 THR A O 1
ATOM 668 N N . LEU A 1 86 ? 3.359 1.746 -0.342 1.00 90.62 86 LEU A N 1
ATOM 669 C CA . LEU A 1 86 ? 2.555 1.876 0.878 1.00 90.62 86 LEU A CA 1
ATOM 670 C C . LEU A 1 86 ? 2.534 0.576 1.698 1.00 90.62 86 LEU A C 1
ATOM 672 O O . LEU A 1 86 ? 2.892 0.577 2.874 1.00 90.62 86 LEU A O 1
ATOM 676 N N . LEU A 1 87 ? 2.165 -0.544 1.071 1.00 91.31 87 LEU A N 1
ATOM 677 C CA . LEU A 1 87 ? 2.068 -1.850 1.728 1.00 91.31 87 LEU A CA 1
ATOM 678 C C . LEU A 1 87 ? 3.425 -2.347 2.228 1.00 91.31 87 LEU A C 1
ATOM 680 O O . LEU A 1 87 ? 3.504 -2.942 3.301 1.00 91.31 87 LEU A O 1
ATOM 684 N N . THR A 1 88 ? 4.490 -2.117 1.459 1.00 88.12 88 THR A N 1
ATOM 685 C CA . THR A 1 88 ? 5.839 -2.534 1.849 1.00 88.12 88 THR A CA 1
ATOM 686 C C . THR A 1 88 ? 6.355 -1.669 2.990 1.00 88.12 88 THR A C 1
ATOM 688 O O . THR A 1 88 ? 6.944 -2.204 3.920 1.00 88.12 88 THR A O 1
ATOM 691 N N . THR A 1 89 ? 6.112 -0.358 2.971 1.00 87.94 89 THR A N 1
ATOM 692 C CA . THR A 1 89 ? 6.545 0.544 4.042 1.00 87.94 89 THR A CA 1
ATOM 693 C C . THR A 1 89 ? 5.809 0.269 5.351 1.00 87.94 89 THR A C 1
ATOM 695 O O . THR A 1 89 ? 6.457 0.215 6.389 1.00 87.94 89 THR A O 1
ATOM 698 N N . LEU A 1 90 ? 4.496 0.019 5.313 1.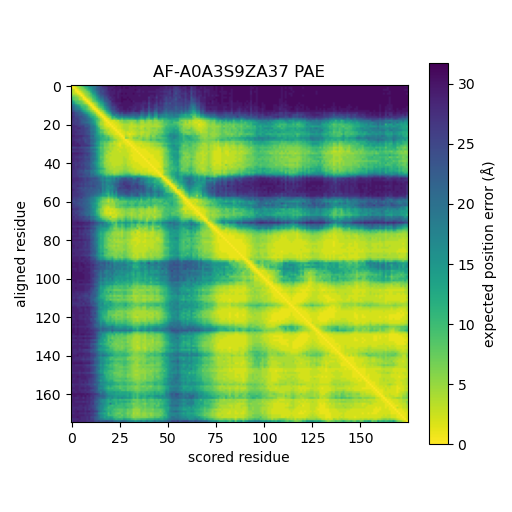00 87.38 90 LEU A N 1
ATOM 699 C CA . LEU A 1 90 ? 3.715 -0.325 6.511 1.00 87.38 90 LEU A CA 1
ATOM 700 C C . LEU A 1 90 ? 4.093 -1.685 7.115 1.00 87.38 90 LEU A C 1
ATOM 702 O O . LEU A 1 90 ? 3.903 -1.897 8.307 1.00 87.38 90 LEU A O 1
ATOM 706 N N . ASN A 1 91 ? 4.628 -2.600 6.304 1.00 83.75 91 ASN A N 1
ATOM 707 C CA . ASN A 1 91 ? 5.067 -3.927 6.738 1.00 83.75 91 ASN A CA 1
ATOM 708 C C . ASN A 1 91 ? 6.589 -4.032 6.936 1.00 83.75 91 ASN A C 1
ATOM 710 O O . ASN A 1 91 ? 7.092 -5.150 7.008 1.00 83.75 91 ASN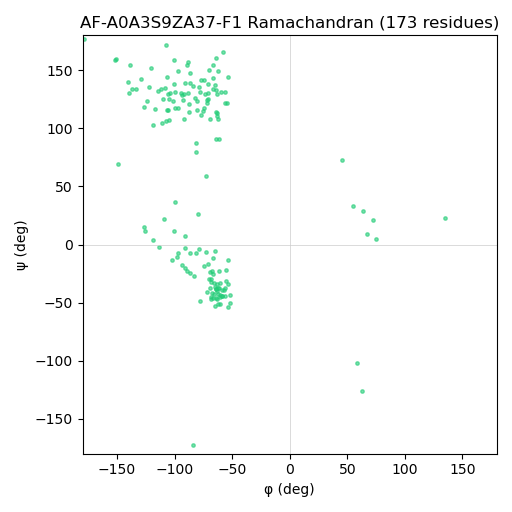 A O 1
ATOM 714 N N . ARG A 1 92 ? 7.352 -2.925 6.949 1.00 74.25 92 ARG A N 1
ATOM 715 C CA . ARG A 1 92 ? 8.822 -2.953 7.079 1.00 74.25 92 ARG A CA 1
ATOM 716 C C . ARG A 1 92 ? 9.286 -2.441 8.455 1.00 74.25 92 ARG A C 1
ATOM 718 O O . ARG A 1 92 ? 8.876 -1.351 8.845 1.00 74.25 92 ARG A O 1
ATOM 725 N N . PRO A 1 93 ? 10.232 -3.136 9.123 1.00 65.12 93 PRO A N 1
ATOM 726 C CA . PRO A 1 93 ? 10.780 -4.447 8.751 1.00 65.12 93 PRO A CA 1
ATOM 727 C C . PRO A 1 93 ? 9.685 -5.517 8.757 1.00 65.12 93 PRO A C 1
ATOM 729 O O . PRO A 1 93 ? 8.718 -5.378 9.496 1.00 65.12 93 PRO A O 1
ATOM 732 N N . GLU A 1 94 ? 9.819 -6.533 7.894 1.00 67.06 94 GLU A N 1
ATOM 733 C CA . GLU A 1 94 ? 8.881 -7.658 7.906 1.00 67.06 94 GLU A CA 1
ATOM 734 C C . GLU A 1 94 ? 9.018 -8.327 9.271 1.00 67.06 94 GLU A C 1
ATOM 736 O O . GLU A 1 94 ? 10.073 -8.916 9.523 1.00 67.06 94 GLU A O 1
ATOM 741 N N . PRO A 1 95 ? 8.028 -8.188 10.168 1.00 65.19 95 PRO A N 1
ATOM 742 C CA . PRO A 1 95 ? 8.224 -8.652 11.520 1.00 65.19 95 PRO A CA 1
ATOM 743 C C . PRO A 1 95 ? 8.241 -10.179 11.485 1.00 65.19 95 PRO A C 1
ATOM 745 O O . PRO A 1 95 ? 7.436 -10.803 10.775 1.00 65.19 95 PRO A O 1
ATOM 748 N N . GLY A 1 96 ? 9.164 -10.783 12.234 1.00 71.06 96 GLY A N 1
ATOM 749 C CA . GLY A 1 96 ? 9.128 -12.225 12.480 1.00 71.06 96 GLY A CA 1
ATOM 750 C C . GLY A 1 96 ? 7.807 -12.629 13.146 1.00 71.06 96 GLY A C 1
ATOM 751 O O . GLY A 1 96 ? 7.080 -11.777 13.650 1.00 71.06 96 GLY A O 1
ATOM 752 N N . ASP A 1 97 ? 7.468 -13.919 13.177 1.00 74.00 97 ASP A N 1
ATOM 753 C CA . ASP A 1 97 ? 6.183 -14.371 13.745 1.00 74.00 97 ASP A CA 1
ATOM 754 C C . ASP A 1 97 ? 5.975 -13.909 15.204 1.00 74.00 97 ASP A C 1
ATOM 756 O O . ASP A 1 97 ? 4.870 -13.521 15.583 1.00 74.00 97 ASP A O 1
ATOM 760 N N . GLU A 1 98 ? 7.046 -13.889 16.004 1.00 72.19 98 GLU A N 1
ATOM 761 C CA . GLU A 1 98 ? 7.035 -13.377 17.382 1.00 72.19 98 GLU A CA 1
ATOM 762 C C . GLU A 1 98 ? 6.828 -11.855 17.426 1.00 72.19 98 GLU A C 1
ATOM 764 O O . GLU A 1 98 ? 5.950 -11.371 18.136 1.00 72.19 98 GLU A O 1
ATOM 769 N N . GLU A 1 99 ? 7.552 -11.093 16.600 1.00 71.00 99 GLU A N 1
ATOM 770 C CA . GLU A 1 99 ? 7.385 -9.636 16.503 1.00 71.00 99 GLU A CA 1
ATOM 771 C C . GLU A 1 99 ? 5.989 -9.259 15.994 1.00 71.00 99 GLU A C 1
ATOM 773 O O . GLU A 1 99 ? 5.410 -8.277 16.449 1.00 71.00 99 GLU A O 1
ATOM 778 N N . ARG A 1 100 ? 5.399 -10.063 15.098 1.00 71.00 100 ARG A N 1
ATOM 779 C CA . ARG A 1 100 ? 4.009 -9.890 14.660 1.00 71.00 100 ARG A CA 1
ATOM 780 C C . ARG A 1 100 ? 3.036 -10.103 15.809 1.00 71.00 100 ARG A C 1
ATOM 782 O O . ARG A 1 100 ? 2.035 -9.405 15.863 1.00 71.00 100 ARG A O 1
ATOM 789 N N . ALA A 1 101 ? 3.284 -11.055 16.705 1.00 70.56 101 ALA A N 1
ATOM 790 C CA . ALA A 1 101 ? 2.419 -11.272 17.863 1.00 70.56 101 ALA A CA 1
ATOM 791 C C . ALA A 1 101 ? 2.519 -10.131 18.891 1.00 70.56 101 ALA A C 1
ATOM 793 O O . ALA A 1 101 ? 1.546 -9.854 19.595 1.00 70.56 101 ALA A O 1
ATOM 794 N N . GLU A 1 102 ? 3.675 -9.470 18.973 1.00 76.62 102 GLU A N 1
ATOM 795 C CA . GLU A 1 102 ? 3.929 -8.392 19.934 1.00 76.62 102 GLU A CA 1
ATOM 796 C C . GLU A 1 102 ? 3.649 -6.983 19.398 1.00 76.62 102 GLU A C 1
ATOM 798 O O . GLU A 1 102 ? 3.492 -6.062 20.206 1.00 76.62 102 GLU A O 1
ATOM 803 N N . ALA A 1 103 ? 3.557 -6.818 18.076 1.00 77.69 103 ALA A N 1
ATOM 804 C CA . ALA A 1 103 ? 3.333 -5.540 17.415 1.00 77.69 103 ALA A CA 1
ATOM 805 C C . ALA A 1 103 ? 2.061 -4.840 17.914 1.00 77.69 103 ALA A C 1
ATOM 807 O O . ALA A 1 103 ? 0.978 -5.423 17.947 1.00 77.69 103 ALA A O 1
ATOM 808 N N . GLU A 1 104 ? 2.191 -3.554 18.245 1.00 85.62 104 GLU A N 1
ATOM 809 C CA . GLU A 1 104 ? 1.081 -2.715 18.715 1.00 85.62 104 GLU A CA 1
ATOM 810 C C . GLU A 1 104 ? -0.027 -2.584 17.664 1.00 85.62 104 GLU A C 1
ATOM 812 O O . GLU A 1 104 ? -1.213 -2.577 17.992 1.00 85.62 104 GLU A O 1
ATOM 817 N N . SER A 1 105 ? 0.365 -2.492 16.392 1.00 88.06 105 SER A N 1
ATOM 818 C CA . SER A 1 105 ? -0.530 -2.374 15.244 1.00 88.06 105 SER A CA 1
ATOM 819 C C . SER A 1 105 ? -0.002 -3.206 14.086 1.00 88.06 105 SER A C 1
ATOM 821 O O . SER A 1 105 ? 1.200 -3.232 13.824 1.00 88.06 105 SER A O 1
ATOM 823 N N . LEU A 1 106 ? -0.904 -3.875 13.376 1.00 89.12 106 LEU A N 1
ATOM 824 C CA . LEU A 1 106 ? -0.573 -4.736 12.248 1.00 89.12 106 LEU A CA 1
ATOM 825 C C . LEU A 1 106 ? -1.484 -4.449 11.074 1.00 89.12 106 LEU A C 1
ATOM 827 O O . LEU A 1 106 ? -2.706 -4.442 11.218 1.00 89.12 106 LEU A O 1
ATOM 831 N N . LEU A 1 107 ? -0.891 -4.334 9.889 1.00 91.38 107 LEU A N 1
ATOM 832 C CA . LEU A 1 107 ? -1.646 -4.436 8.653 1.00 91.38 107 LEU A CA 1
ATOM 833 C C . LEU A 1 107 ? -1.991 -5.912 8.402 1.00 91.38 107 LEU A C 1
ATOM 835 O O . LEU A 1 107 ? -1.105 -6.737 8.182 1.00 91.38 107 LEU A O 1
ATOM 839 N N . VAL A 1 108 ? -3.279 -6.250 8.440 1.00 91.62 108 VAL A N 1
ATOM 840 C CA . VAL A 1 108 ? -3.774 -7.629 8.272 1.00 91.62 108 VAL A CA 1
ATOM 841 C C . VAL A 1 108 ? -4.350 -7.899 6.883 1.00 91.62 108 VAL A C 1
ATOM 843 O O . VAL A 1 108 ? -4.537 -9.054 6.506 1.00 91.62 108 VAL A O 1
ATOM 846 N N . GLY A 1 109 ? -4.606 -6.854 6.098 1.00 93.31 109 GLY A N 1
ATOM 847 C CA . GLY A 1 109 ? -5.104 -6.987 4.735 1.00 93.31 109 GLY A CA 1
ATOM 848 C C . GLY A 1 109 ? -5.280 -5.647 4.038 1.00 93.31 109 GLY A C 1
ATOM 849 O O . GLY A 1 109 ? -5.091 -4.586 4.632 1.00 93.31 109 GLY A O 1
ATOM 850 N N . PHE A 1 110 ? -5.673 -5.697 2.769 1.00 95.75 110 PHE A N 1
ATOM 851 C CA . PHE A 1 110 ? -6.034 -4.518 1.990 1.00 95.75 110 PHE A CA 1
ATOM 852 C C . PHE A 1 110 ? -7.059 -4.869 0.905 1.00 95.75 110 PHE A C 1
ATOM 854 O O . PHE A 1 110 ? -7.169 -6.025 0.494 1.00 95.75 110 PHE A O 1
ATOM 861 N N . LEU A 1 111 ? -7.783 -3.863 0.420 1.00 95.06 111 LEU A N 1
ATOM 862 C CA . LEU A 1 111 ? -8.752 -3.982 -0.666 1.00 95.06 111 LEU A CA 1
ATOM 863 C C . LEU A 1 111 ? -8.660 -2.766 -1.593 1.00 95.06 111 LEU A C 1
ATOM 865 O O . LEU A 1 111 ? -8.711 -1.624 -1.143 1.00 95.06 111 LEU A O 1
ATOM 869 N N . TYR A 1 112 ? -8.569 -2.997 -2.903 1.00 94.25 112 TYR A N 1
ATOM 870 C CA . TYR A 1 112 ? -8.699 -1.918 -3.882 1.00 94.25 112 TYR A CA 1
ATOM 871 C C . TYR A 1 112 ? -10.154 -1.472 -3.992 1.00 94.25 112 TYR A C 1
ATOM 873 O O . TYR A 1 112 ? -11.059 -2.281 -4.202 1.00 94.25 112 TYR A O 1
ATOM 881 N N . LEU A 1 113 ? -10.363 -0.166 -3.897 1.00 92.12 113 LEU A N 1
ATOM 882 C CA . LEU A 1 113 ? -11.655 0.474 -4.062 1.00 92.12 113 LEU A CA 1
ATOM 883 C C . LEU A 1 113 ? -11.699 1.232 -5.396 1.00 92.12 113 LEU A C 1
ATOM 885 O O . LEU A 1 113 ? -10.711 1.380 -6.118 1.00 92.12 113 LEU A O 1
ATOM 889 N N . ARG A 1 114 ? -12.889 1.727 -5.743 1.00 90.12 114 ARG A N 1
ATOM 890 C CA . ARG A 1 114 ? -13.073 2.576 -6.928 1.00 90.12 114 ARG A CA 1
ATOM 891 C C . ARG A 1 114 ? -12.304 3.893 -6.771 1.00 90.12 114 ARG A C 1
ATOM 893 O O . ARG A 1 114 ? -11.985 4.306 -5.658 1.00 90.12 114 ARG A O 1
ATOM 900 N N . GLU A 1 115 ? -12.056 4.553 -7.903 1.00 88.00 115 GLU A N 1
ATOM 901 C CA . GLU A 1 115 ? -11.481 5.910 -7.966 1.00 88.00 115 GLU A CA 1
ATOM 902 C C . GLU A 1 115 ? -10.051 6.022 -7.410 1.00 88.00 115 GLU A C 1
ATOM 904 O O . GLU A 1 115 ? -9.633 7.075 -6.937 1.00 88.00 115 GLU A O 1
ATOM 909 N N . GLY A 1 116 ? -9.277 4.934 -7.484 1.00 88.94 116 GLY A N 1
ATOM 910 C CA . GLY A 1 116 ? -7.885 4.926 -7.024 1.00 88.94 116 GLY A CA 1
ATOM 911 C C . GLY A 1 116 ? -7.751 4.968 -5.502 1.00 88.94 116 GLY A C 1
ATOM 912 O O . GLY A 1 116 ? -6.702 5.361 -4.990 1.00 88.94 116 GLY A O 1
ATOM 913 N N . ARG A 1 117 ? -8.807 4.583 -4.780 1.00 93.38 117 ARG A N 1
ATOM 914 C CA . ARG A 1 117 ? -8.772 4.408 -3.330 1.00 93.38 117 ARG A CA 1
ATOM 915 C C . ARG A 1 117 ? -8.355 2.990 -2.961 1.00 93.38 117 ARG A C 1
ATOM 917 O O . ARG A 1 117 ? -8.568 2.044 -3.720 1.00 93.38 117 ARG A O 1
ATOM 924 N N . MET A 1 118 ? -7.794 2.841 -1.774 1.00 95.38 118 MET A N 1
ATOM 925 C CA . MET A 1 118 ? -7.439 1.557 -1.193 1.00 95.38 118 MET A CA 1
ATOM 926 C C . MET A 1 118 ? -7.850 1.549 0.273 1.00 95.38 118 MET A C 1
ATOM 928 O O . MET A 1 118 ? -7.587 2.509 0.986 1.00 95.38 118 MET A O 1
ATOM 932 N N . ARG A 1 119 ? -8.483 0.466 0.709 1.00 96.31 119 ARG A N 1
ATOM 933 C CA . ARG A 1 119 ? -8.794 0.204 2.110 1.00 96.31 119 ARG A CA 1
ATOM 934 C C . ARG A 1 119 ? -7.683 -0.635 2.718 1.00 96.31 119 ARG A C 1
ATOM 936 O O . ARG A 1 119 ? -7.317 -1.665 2.154 1.00 96.31 119 ARG A O 1
ATOM 943 N N . LEU A 1 120 ? -7.148 -0.200 3.847 1.00 96.38 120 LEU A N 1
ATOM 944 C CA . LEU A 1 120 ? -6.147 -0.901 4.648 1.00 96.38 120 LEU A CA 1
ATOM 945 C C . LEU A 1 120 ? -6.823 -1.461 5.893 1.00 96.38 120 LEU A C 1
ATOM 947 O O . LEU A 1 120 ? -7.486 -0.714 6.593 1.00 96.38 120 LEU A O 1
ATOM 951 N N . TYR A 1 121 ? -6.647 -2.740 6.198 1.00 96.19 121 TYR A N 1
ATOM 952 C CA . TYR A 1 121 ? -7.216 -3.343 7.402 1.00 96.19 121 TYR A CA 1
ATOM 953 C C . TYR A 1 121 ? -6.147 -3.437 8.481 1.00 96.19 121 TYR A C 1
ATOM 955 O O . TYR A 1 121 ? -5.148 -4.139 8.308 1.00 96.19 121 TYR A O 1
ATOM 963 N N . VAL A 1 122 ? -6.364 -2.739 9.589 1.00 94.31 122 VAL A N 1
ATOM 964 C CA . VAL A 1 122 ? -5.439 -2.637 10.713 1.00 94.31 122 VAL A CA 1
ATOM 965 C C . VAL A 1 122 ? -6.030 -3.351 11.922 1.00 94.31 122 VAL A C 1
ATOM 967 O O . VAL A 1 122 ? -7.198 -3.173 12.257 1.00 94.31 122 VAL A O 1
ATOM 970 N N . ARG A 1 123 ? -5.215 -4.168 12.586 1.00 92.00 123 ARG A N 1
ATOM 971 C CA . ARG A 1 123 ? -5.542 -4.772 13.879 1.00 92.00 123 ARG A CA 1
ATOM 972 C C . ARG A 1 123 ? -4.601 -4.224 14.939 1.00 92.00 123 ARG A C 1
ATOM 974 O O . ARG A 1 123 ? -3.387 -4.251 14.736 1.00 92.00 123 ARG A O 1
ATOM 981 N N . HIS A 1 124 ? -5.158 -3.801 16.065 1.00 90.75 124 HIS A N 1
ATOM 982 C CA . HIS A 1 124 ? -4.392 -3.357 17.224 1.00 90.75 124 HIS A CA 1
ATOM 983 C C . HIS A 1 124 ? -4.247 -4.493 18.235 1.00 90.75 124 HIS A C 1
ATOM 985 O O . HIS A 1 124 ? -5.098 -5.372 18.326 1.00 90.75 124 HIS A O 1
ATOM 991 N N . ARG A 1 125 ? -3.148 -4.521 18.986 1.00 85.88 125 ARG A N 1
ATOM 992 C CA . ARG A 1 125 ? -2.904 -5.580 19.977 1.00 85.88 125 ARG A CA 1
ATOM 993 C C . ARG A 1 125 ? -3.961 -5.599 21.081 1.00 85.88 125 ARG A C 1
ATOM 995 O O . ARG A 1 125 ? -4.414 -6.670 21.482 1.00 85.88 125 ARG A O 1
ATOM 1002 N N . ASP A 1 126 ? -4.331 -4.415 21.556 1.00 84.88 126 ASP A N 1
ATOM 1003 C CA . ASP A 1 126 ? -5.236 -4.245 22.693 1.00 84.88 126 ASP A CA 1
ATOM 1004 C C . ASP A 1 126 ? -6.719 -4.243 22.282 1.00 84.88 126 ASP A C 1
ATOM 1006 O O . ASP A 1 126 ? -7.598 -4.303 23.143 1.00 84.88 126 ASP A O 1
ATOM 1010 N N . GLU A 1 127 ? -7.010 -4.238 20.974 1.00 83.44 127 GLU A N 1
ATOM 1011 C CA . GLU A 1 127 ? -8.369 -4.241 20.430 1.00 83.44 127 GLU A CA 1
ATOM 1012 C C . GLU A 1 127 ? -8.552 -5.395 19.426 1.00 83.44 127 GLU A C 1
ATOM 1014 O O . GLU A 1 127 ? -7.894 -5.428 18.387 1.00 83.44 127 GLU A O 1
ATOM 1019 N N . PRO A 1 128 ? -9.459 -6.358 19.683 1.00 77.88 128 PRO A N 1
ATOM 1020 C CA . PRO A 1 128 ? -9.654 -7.493 18.778 1.00 77.88 128 PRO A CA 1
ATOM 1021 C C . PRO A 1 128 ? -10.332 -7.098 17.457 1.00 77.88 128 PRO A C 1
ATOM 1023 O O . PRO A 1 128 ? -10.314 -7.875 16.501 1.00 77.88 128 PRO A O 1
ATOM 1026 N N . GLU A 1 129 ? -10.962 -5.926 17.420 1.00 90.56 129 GLU A N 1
ATOM 1027 C CA . GLU A 1 129 ? -11.673 -5.409 16.260 1.00 90.56 129 GLU A CA 1
ATOM 1028 C C . GLU A 1 129 ? -10.695 -4.864 15.214 1.00 90.56 129 GLU A C 1
ATOM 1030 O O . GLU A 1 129 ? -9.675 -4.253 15.526 1.00 90.56 129 GLU A O 1
ATOM 1035 N N . VAL A 1 130 ? -11.011 -5.108 13.943 1.00 95.38 130 VAL A N 1
ATOM 1036 C CA . VAL A 1 130 ? -10.236 -4.584 12.818 1.00 95.38 130 VAL A CA 1
ATOM 1037 C C . VAL A 1 130 ? -10.788 -3.215 12.445 1.00 95.38 130 VAL A C 1
ATOM 1039 O O . VAL A 1 130 ? -11.994 -3.068 12.234 1.00 95.38 130 VAL A O 1
ATOM 1042 N N . VAL A 1 131 ? -9.903 -2.235 12.311 1.00 96.31 131 VAL A N 1
ATOM 1043 C CA . VAL A 1 131 ? -10.225 -0.895 11.817 1.00 96.31 131 VAL A CA 1
ATOM 1044 C C . VAL A 1 131 ? -9.739 -0.781 10.381 1.00 96.31 131 VAL A C 1
ATOM 1046 O O . VAL A 1 131 ? -8.608 -1.141 10.058 1.00 96.31 131 VAL A O 1
ATOM 1049 N N . ALA A 1 132 ? -10.609 -0.318 9.495 1.00 96.75 132 ALA A N 1
ATOM 1050 C CA . ALA A 1 132 ? -10.259 -0.048 8.112 1.00 96.75 132 ALA A CA 1
ATOM 1051 C C . ALA A 1 132 ? -9.802 1.407 7.947 1.00 96.75 132 ALA A C 1
ATOM 1053 O O . ALA A 1 132 ? -10.439 2.302 8.483 1.00 96.75 132 ALA A O 1
ATOM 1054 N N . CYS A 1 133 ? -8.758 1.659 7.162 1.00 96.44 133 CYS A N 1
ATOM 1055 C CA . CYS A 1 133 ? -8.318 2.999 6.779 1.00 96.44 133 CYS A CA 1
ATOM 1056 C C . CYS A 1 133 ? -8.430 3.163 5.263 1.00 96.44 133 CYS A C 1
ATOM 1058 O O . CYS A 1 133 ? -7.739 2.466 4.514 1.00 96.44 133 CYS A O 1
ATOM 1060 N N . ASP A 1 134 ? -9.278 4.078 4.805 1.00 95.62 134 ASP A N 1
ATOM 1061 C CA . ASP A 1 134 ? -9.426 4.397 3.387 1.00 95.62 134 ASP A CA 1
ATOM 1062 C C . ASP A 1 134 ? -8.412 5.470 2.989 1.00 95.62 134 ASP A C 1
ATOM 1064 O O . ASP A 1 134 ? -8.399 6.566 3.534 1.00 95.62 134 ASP A O 1
ATOM 1068 N N . VAL A 1 135 ? -7.554 5.154 2.021 1.00 95.00 135 VAL A N 1
ATOM 1069 C CA . VAL A 1 135 ? -6.534 6.065 1.490 1.00 95.00 135 VAL A CA 1
ATOM 1070 C C . VAL A 1 135 ? -6.733 6.280 -0.003 1.00 95.00 135 VAL A C 1
ATOM 1072 O O . VAL A 1 135 ? -7.200 5.394 -0.724 1.00 95.00 135 VAL A O 1
ATOM 1075 N N . ARG A 1 136 ? -6.315 7.438 -0.511 1.00 94.12 136 ARG A N 1
ATOM 1076 C CA . ARG A 1 136 ? -6.247 7.707 -1.949 1.00 94.12 136 ARG A CA 1
ATOM 1077 C C . ARG A 1 136 ? -4.823 7.465 -2.426 1.00 94.12 136 ARG A C 1
ATOM 1079 O O . ARG A 1 136 ? -3.898 8.143 -1.999 1.00 94.12 136 ARG A O 1
ATOM 1086 N N . LEU A 1 137 ? -4.624 6.506 -3.332 1.00 91.56 137 LEU A N 1
ATOM 1087 C CA . LEU A 1 137 ? -3.278 6.091 -3.755 1.00 91.56 137 LEU A CA 1
ATOM 1088 C C . LEU A 1 137 ? -2.487 7.240 -4.391 1.00 91.56 137 LEU A C 1
ATOM 1090 O O . LEU A 1 137 ? -1.281 7.340 -4.193 1.00 91.56 137 LEU A O 1
ATOM 1094 N N . ALA A 1 138 ? -3.162 8.152 -5.094 1.00 88.56 138 ALA A N 1
ATOM 1095 C CA . ALA A 1 138 ? -2.538 9.352 -5.655 1.00 88.56 138 ALA A CA 1
ATOM 1096 C C . ALA A 1 138 ? -1.939 10.294 -4.586 1.00 88.56 138 ALA A C 1
ATOM 1098 O O . ALA A 1 138 ? -1.016 11.049 -4.886 1.00 88.56 138 ALA A O 1
ATOM 1099 N N . GLU A 1 139 ? -2.415 10.212 -3.344 1.00 87.12 139 GLU A N 1
ATOM 1100 C CA . GLU A 1 139 ? -2.017 11.050 -2.205 1.00 87.12 139 GLU A CA 1
ATOM 1101 C C . GLU A 1 139 ? -1.280 10.255 -1.115 1.00 87.12 139 GLU A C 1
ATOM 1103 O O . GLU A 1 139 ? -0.814 10.843 -0.141 1.00 87.12 139 GLU A O 1
ATOM 1108 N N . ALA A 1 140 ? -1.118 8.936 -1.286 1.00 84.94 140 ALA A N 1
ATOM 1109 C CA . ALA A 1 140 ? -0.501 8.016 -0.327 1.00 84.94 140 ALA A CA 1
ATOM 1110 C C . ALA A 1 140 ? 1.031 8.183 -0.226 1.00 84.94 140 ALA A C 1
ATOM 1112 O O . ALA A 1 140 ? 1.808 7.267 -0.494 1.00 84.94 140 ALA A O 1
ATOM 1113 N N . GLY A 1 141 ? 1.470 9.388 0.131 1.00 83.31 141 GLY A N 1
ATOM 1114 C CA . GLY A 1 141 ? 2.856 9.718 0.419 1.00 83.31 141 GLY A CA 1
ATOM 1115 C C . GLY A 1 141 ? 3.260 9.388 1.863 1.00 83.31 141 GLY A C 1
ATOM 1116 O O . GLY A 1 141 ? 2.478 8.822 2.630 1.00 83.31 141 GLY A O 1
ATOM 1117 N N . PRO A 1 142 ? 4.473 9.799 2.274 1.00 82.94 142 PRO A N 1
ATOM 1118 C CA . PRO A 1 142 ? 5.007 9.529 3.612 1.00 82.94 142 PRO A CA 1
ATOM 1119 C C . PRO A 1 142 ? 4.109 9.995 4.764 1.00 82.94 142 PRO A C 1
ATOM 1121 O O . PRO A 1 142 ? 4.096 9.358 5.812 1.00 82.94 142 PRO A O 1
ATOM 1124 N N . ALA A 1 143 ? 3.353 11.080 4.569 1.00 85.44 143 ALA A N 1
ATOM 1125 C CA . ALA A 1 143 ? 2.418 11.591 5.568 1.00 85.44 143 ALA A CA 1
ATOM 1126 C C . ALA A 1 143 ? 1.280 10.596 5.837 1.00 85.44 143 ALA A C 1
ATOM 1128 O O . ALA A 1 143 ? 1.100 10.183 6.976 1.00 85.44 143 ALA A O 1
ATOM 1129 N N . VAL A 1 144 ? 0.593 10.134 4.786 1.00 86.81 144 VAL A N 1
ATOM 1130 C CA . VAL A 1 144 ? -0.480 9.133 4.905 1.00 86.81 144 VAL A CA 1
ATOM 1131 C C . VAL A 1 144 ? 0.055 7.850 5.532 1.00 86.81 144 VAL A C 1
ATOM 1133 O O . VAL A 1 144 ? -0.559 7.317 6.447 1.00 86.81 144 VAL A O 1
ATOM 1136 N N . ILE A 1 145 ? 1.234 7.387 5.098 1.00 84.56 145 ILE A N 1
ATOM 1137 C CA . ILE A 1 145 ? 1.889 6.193 5.657 1.00 84.56 145 ILE A CA 1
ATOM 1138 C C . ILE A 1 145 ? 2.095 6.327 7.174 1.00 84.56 145 ILE A C 1
ATOM 1140 O O . ILE A 1 145 ? 1.822 5.382 7.910 1.00 84.56 145 ILE A O 1
ATOM 1144 N N . ALA A 1 146 ? 2.562 7.487 7.642 1.00 85.19 146 ALA A N 1
ATOM 1145 C CA . ALA A 1 146 ? 2.791 7.741 9.063 1.00 85.19 146 ALA A CA 1
ATOM 1146 C C . ALA A 1 146 ? 1.489 7.833 9.878 1.00 85.19 146 ALA A C 1
ATOM 1148 O O . ALA A 1 146 ? 1.508 7.605 11.085 1.00 85.19 146 ALA A O 1
ATOM 1149 N N . GLU A 1 147 ? 0.371 8.161 9.229 1.00 91.06 147 GLU A N 1
ATOM 1150 C CA . GLU A 1 147 ? -0.931 8.324 9.872 1.00 91.06 147 GLU A CA 1
ATOM 1151 C C . GLU A 1 147 ? -1.724 7.020 10.004 1.00 91.06 147 GLU A C 1
ATOM 1153 O O . GLU A 1 147 ? -2.553 6.926 10.904 1.00 91.06 147 GLU A O 1
ATOM 1158 N N . VAL A 1 148 ? -1.478 6.004 9.162 1.00 92.06 148 VAL A N 1
ATOM 1159 C CA . VAL A 1 148 ? -2.324 4.793 9.111 1.00 92.06 148 VAL A CA 1
ATOM 1160 C C . VAL A 1 148 ? -2.530 4.160 10.486 1.00 92.06 148 VAL A C 1
ATOM 1162 O O . VAL A 1 148 ? -3.670 3.892 10.845 1.00 92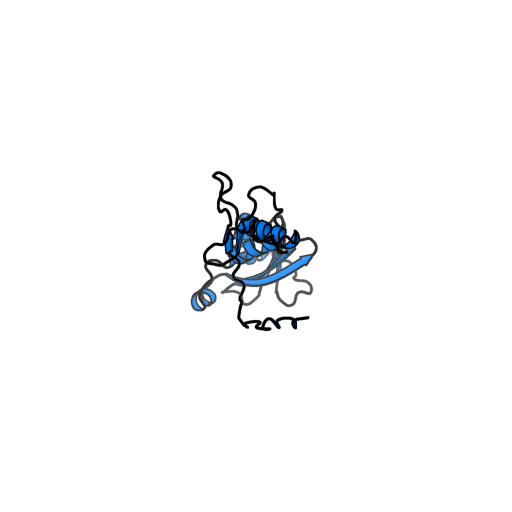.06 148 VAL A O 1
ATOM 1165 N N . PHE A 1 149 ? -1.456 3.926 11.246 1.00 90.94 149 PHE A N 1
ATOM 1166 C CA . PHE A 1 149 ? -1.541 3.239 12.541 1.00 90.94 149 PHE A CA 1
ATOM 1167 C C . PHE A 1 149 ? -1.932 4.145 13.709 1.00 90.94 149 PHE A C 1
ATOM 1169 O O . PHE A 1 149 ? -2.474 3.653 14.697 1.00 90.94 149 PHE A O 1
ATOM 1176 N N . SER A 1 150 ? -1.629 5.444 13.641 1.00 90.56 150 SER A N 1
ATOM 1177 C CA . SER A 1 150 ? -1.991 6.379 14.710 1.00 90.56 150 SER A CA 1
ATOM 1178 C C . SER A 1 150 ? -3.468 6.749 14.623 1.00 90.56 150 SER A C 1
ATOM 1180 O O . SER A 1 150 ? -4.197 6.611 15.601 1.00 90.56 150 SER A O 1
ATOM 1182 N N . ARG A 1 151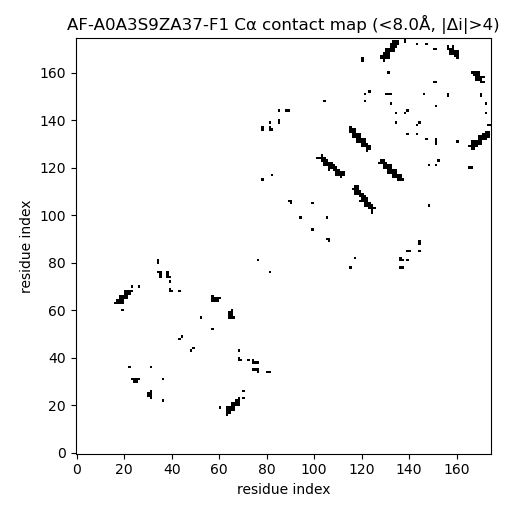 ? -3.936 7.127 13.429 1.00 92.38 151 ARG A N 1
ATOM 1183 C CA . ARG A 1 151 ? -5.325 7.528 13.181 1.00 92.38 151 ARG A CA 1
ATOM 1184 C C . ARG A 1 151 ? -6.301 6.368 13.312 1.00 92.38 151 ARG A C 1
ATOM 1186 O O . ARG A 1 151 ? -7.439 6.587 13.708 1.00 92.38 151 ARG A O 1
ATOM 1193 N N . SER A 1 152 ? -5.871 5.137 13.031 1.00 91.75 152 SER A N 1
ATOM 1194 C CA . SER A 1 152 ? -6.720 3.955 13.215 1.00 91.75 152 SER A CA 1
ATOM 1195 C C . SER A 1 152 ? -7.049 3.656 14.677 1.00 91.75 152 SER A C 1
ATOM 1197 O O . SER A 1 152 ? -7.930 2.845 14.908 1.00 91.75 152 SER A O 1
ATOM 1199 N N . GLN A 1 153 ? -6.383 4.299 15.645 1.00 91.00 153 GLN A N 1
ATOM 1200 C CA . GLN A 1 153 ? -6.693 4.203 17.080 1.00 91.00 153 GLN A CA 1
ATOM 1201 C C . GLN A 1 153 ? -7.556 5.379 17.573 1.00 91.00 153 GLN A C 1
ATOM 1203 O O . GLN A 1 153 ? -8.066 5.373 18.697 1.00 91.00 153 GLN A O 1
ATOM 1208 N N . GLU A 1 154 ? -7.728 6.418 16.753 1.00 92.31 154 GLU A N 1
ATOM 1209 C CA . GLU A 1 154 ? -8.497 7.610 17.100 1.00 92.31 154 GLU A CA 1
ATOM 1210 C C . GLU A 1 154 ? -9.992 7.337 16.895 1.00 92.31 154 GLU A C 1
ATOM 1212 O O . GLU A 1 154 ? -10.561 7.632 15.847 1.00 92.31 154 GLU A O 1
ATOM 1217 N N . ARG A 1 155 ? -10.656 6.799 17.926 1.00 89.94 155 ARG A N 1
ATOM 1218 C CA . ARG A 1 155 ? -12.091 6.431 17.892 1.00 89.94 155 ARG A CA 1
ATOM 1219 C C . ARG A 1 155 ? -13.031 7.573 17.492 1.00 89.94 155 ARG A C 1
ATOM 1221 O O . ARG A 1 155 ? -14.145 7.327 17.046 1.00 89.94 155 ARG A O 1
ATOM 1228 N N . GLU A 1 156 ? -12.594 8.818 17.653 1.00 92.19 156 GLU A N 1
ATOM 1229 C CA . GLU A 1 156 ? -13.314 10.027 17.234 1.00 92.19 156 GLU A CA 1
ATOM 1230 C C . GLU A 1 156 ? -13.429 10.152 15.706 1.00 92.19 156 GLU A C 1
ATOM 1232 O O . GLU A 1 156 ? -14.342 10.812 15.213 1.00 92.19 156 GLU A O 1
ATOM 1237 N N . LEU A 1 157 ? -12.529 9.501 14.963 1.00 92.12 157 LEU A N 1
ATOM 1238 C CA . LEU A 1 157 ? -12.515 9.462 13.501 1.00 92.12 157 LEU A CA 1
ATOM 1239 C C . LEU A 1 157 ? -13.305 8.283 12.924 1.00 92.12 157 LEU A C 1
ATOM 1241 O O . LEU A 1 157 ? -13.397 8.152 11.704 1.00 92.12 157 LEU A O 1
ATOM 1245 N N . TYR A 1 158 ? -13.849 7.406 13.772 1.00 95.25 158 TYR A N 1
ATOM 1246 C CA . TYR A 1 158 ? -14.502 6.186 13.316 1.00 95.25 158 TYR A CA 1
ATOM 1247 C C . TYR A 1 158 ? -15.843 6.506 12.658 1.00 95.25 158 TYR A C 1
ATOM 1249 O O . TYR A 1 158 ? -16.758 7.061 13.270 1.00 95.25 158 TYR A O 1
ATOM 1257 N N . ALA A 1 159 ? -15.964 6.089 11.407 1.00 94.44 159 ALA A N 1
ATOM 1258 C CA . ALA A 1 159 ? -17.202 6.036 10.660 1.00 94.44 159 ALA A CA 1
ATOM 1259 C C . ALA A 1 159 ? -17.760 4.606 10.633 1.00 94.44 159 ALA A C 1
ATOM 1261 O O . ALA A 1 159 ? -17.040 3.621 10.826 1.00 94.44 159 ALA A O 1
ATOM 1262 N N . ASP A 1 160 ? -19.063 4.513 10.367 1.00 92.62 160 ASP A N 1
ATOM 1263 C CA . ASP A 1 160 ? -19.758 3.243 10.171 1.00 92.62 160 ASP A CA 1
ATOM 1264 C C . ASP A 1 160 ? -19.143 2.470 8.985 1.00 92.62 160 ASP A C 1
ATOM 1266 O O . ASP A 1 160 ? -18.946 3.055 7.913 1.00 92.62 160 ASP A O 1
ATOM 1270 N N . PRO A 1 161 ? -18.828 1.171 9.148 1.00 91.81 161 PRO A N 1
ATOM 1271 C CA . PRO A 1 161 ? -18.197 0.376 8.097 1.00 91.81 161 PRO A CA 1
ATOM 1272 C C . PRO A 1 161 ? -19.149 0.022 6.943 1.00 91.81 161 PRO A C 1
ATOM 1274 O O . PRO A 1 161 ? -18.701 -0.519 5.924 1.00 91.81 161 PRO A O 1
ATOM 1277 N N . GLY A 1 162 ? -20.442 0.341 7.064 1.00 90.94 162 GLY A N 1
ATOM 1278 C CA . GLY A 1 162 ? -21.472 -0.029 6.107 1.00 90.94 162 GLY A CA 1
ATOM 1279 C C . GLY A 1 162 ? -21.612 -1.544 6.014 1.00 90.94 162 GLY A C 1
ATOM 1280 O O . GLY A 1 162 ? -21.786 -2.234 7.015 1.00 90.94 162 GLY A O 1
ATOM 1281 N N . ASP A 1 163 ? -21.513 -2.065 4.793 1.00 90.00 163 ASP A N 1
ATOM 1282 C CA . ASP A 1 163 ? -21.664 -3.494 4.506 1.00 90.00 163 ASP A CA 1
ATOM 1283 C C . ASP A 1 163 ? -20.337 -4.280 4.561 1.00 90.00 163 ASP A C 1
ATOM 1285 O O . ASP A 1 163 ? -20.309 -5.440 4.149 1.00 90.00 163 ASP A O 1
ATOM 1289 N N . ASP A 1 164 ? -19.223 -3.678 5.000 1.00 91.38 164 ASP A N 1
ATOM 1290 C CA . ASP A 1 164 ? -17.925 -4.365 5.062 1.00 91.38 164 ASP A CA 1
ATOM 1291 C C . ASP A 1 164 ? -17.862 -5.315 6.277 1.00 91.38 164 ASP A C 1
ATOM 1293 O O . ASP A 1 164 ? -17.807 -4.850 7.415 1.00 91.38 164 ASP A O 1
ATOM 1297 N N . PRO A 1 165 ? -17.838 -6.650 6.080 1.00 92.19 165 PRO A N 1
ATOM 1298 C CA . PRO A 1 165 ? -17.819 -7.603 7.187 1.00 92.19 165 PRO A CA 1
ATOM 1299 C C . PRO A 1 165 ? -16.425 -7.768 7.813 1.00 92.19 165 PRO A C 1
ATOM 1301 O O . PRO A 1 165 ? -16.271 -8.550 8.753 1.00 92.19 165 PRO A O 1
ATOM 1304 N N . HIS A 1 166 ? -15.395 -7.118 7.263 1.00 92.62 166 HIS A N 1
ATOM 1305 C CA . HIS A 1 166 ? 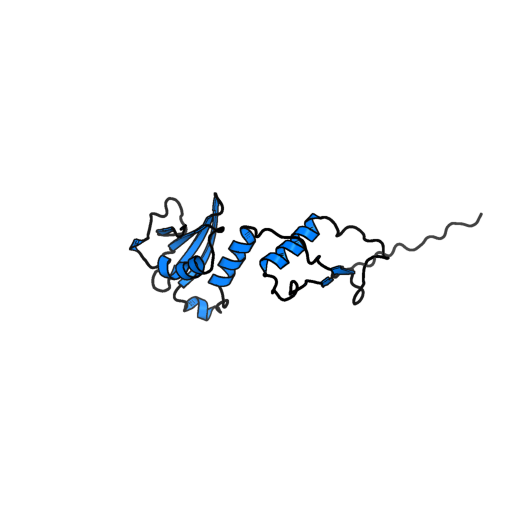-14.003 -7.309 7.664 1.00 92.62 166 HIS A CA 1
ATOM 1306 C C . HIS A 1 166 ? -13.498 -6.264 8.661 1.00 92.62 166 HIS A C 1
ATOM 1308 O O . HIS A 1 166 ? -12.390 -6.426 9.172 1.00 92.62 166 HIS A O 1
ATOM 1314 N N . CYS A 1 167 ? -14.278 -5.222 8.958 1.00 95.00 167 CYS A N 1
ATOM 1315 C CA . CYS A 1 167 ? -13.923 -4.199 9.934 1.00 95.00 167 CYS A CA 1
ATOM 1316 C C . CYS A 1 167 ? -15.116 -3.788 10.807 1.00 95.00 167 CYS A C 1
ATOM 1318 O O . CYS A 1 167 ? -16.273 -3.913 10.417 1.00 95.00 167 CYS A O 1
ATOM 1320 N N . ALA A 1 168 ? -14.816 -3.296 12.007 1.00 95.00 168 ALA A N 1
ATOM 1321 C CA . ALA A 1 168 ? -15.807 -2.735 12.924 1.00 95.00 168 ALA A CA 1
ATOM 1322 C C . ALA A 1 168 ? -16.017 -1.228 12.708 1.00 95.00 168 ALA A C 1
ATOM 1324 O O . ALA A 1 168 ? -17.062 -0.689 13.063 1.00 95.00 168 ALA A O 1
ATOM 1325 N N . ALA A 1 169 ? -15.027 -0.551 12.124 1.00 95.94 169 ALA A N 1
ATOM 1326 C CA . ALA A 1 169 ? -15.052 0.876 11.834 1.00 95.94 169 ALA A CA 1
ATOM 1327 C C . ALA A 1 169 ? -14.188 1.199 10.612 1.00 95.94 169 ALA A C 1
ATOM 1329 O O . ALA A 1 169 ? -13.290 0.431 10.249 1.00 95.94 169 ALA A O 1
ATOM 1330 N N . VA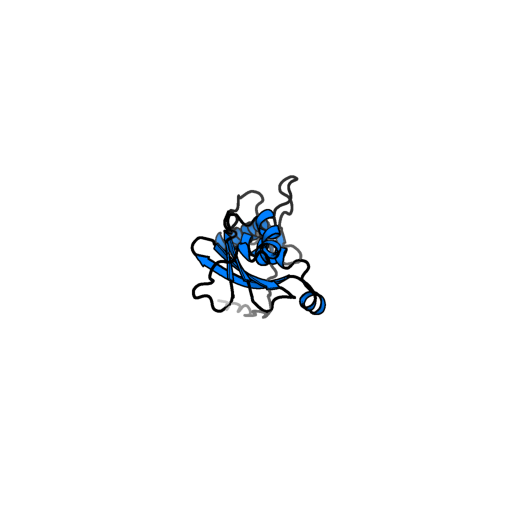L A 1 170 ? -14.453 2.351 9.999 1.00 96.44 170 VAL A N 1
ATOM 1331 C CA . VAL A 1 170 ? -13.651 2.909 8.904 1.00 96.44 170 VAL A CA 1
ATOM 1332 C C . VAL A 1 170 ? -13.147 4.295 9.295 1.00 96.44 170 VAL A C 1
ATOM 1334 O O . VAL A 1 170 ? -13.910 5.113 9.795 1.00 96.44 170 VAL A O 1
ATOM 1337 N N . VAL A 1 171 ? -11.878 4.573 9.026 1.00 96.12 171 VAL A N 1
ATOM 1338 C CA . VAL A 1 171 ? -11.251 5.891 9.120 1.00 96.12 171 VAL A CA 1
ATOM 1339 C C . VAL A 1 171 ? -10.953 6.373 7.705 1.00 96.12 171 VAL A C 1
ATOM 1341 O O . VAL A 1 171 ? -10.293 5.678 6.932 1.00 96.12 171 VAL A O 1
ATOM 1344 N N . ASP A 1 172 ? -11.447 7.557 7.354 1.00 93.94 172 ASP A N 1
ATOM 1345 C CA . ASP A 1 172 ? -11.153 8.186 6.066 1.00 93.94 172 ASP A CA 1
ATOM 1346 C C . ASP A 1 172 ? -9.865 9.014 6.178 1.00 93.94 172 ASP A C 1
ATOM 1348 O O . ASP A 1 172 ? -9.805 9.991 6.923 1.00 93.94 172 ASP A O 1
ATOM 1352 N N . LEU A 1 173 ? -8.823 8.588 5.463 1.00 92.19 173 LEU A N 1
ATOM 1353 C CA . LEU A 1 173 ? -7.522 9.257 5.359 1.00 92.19 173 LEU A CA 1
ATOM 1354 C C . LEU A 1 173 ? -7.316 9.867 3.965 1.00 92.19 173 LEU A C 1
ATOM 1356 O O . LEU A 1 173 ? -6.180 10.052 3.519 1.00 92.19 173 LEU A O 1
ATOM 1360 N N . THR A 1 174 ? -8.402 10.128 3.235 1.00 86.62 174 THR A N 1
ATOM 1361 C CA . THR A 1 174 ? -8.355 10.922 2.007 1.00 86.62 174 THR A CA 1
ATOM 1362 C C . THR A 1 174 ? -8.333 12.408 2.381 1.00 86.62 174 THR A C 1
ATOM 1364 O O . THR A 1 174 ? -9.264 12.905 3.011 1.00 86.62 174 THR A O 1
ATOM 1367 N N . HIS A 1 175 ? -7.239 13.107 2.053 1.00 73.25 175 HIS A N 1
ATOM 1368 C CA . HIS A 1 175 ? -7.008 14.518 2.409 1.00 73.25 175 HIS A CA 1
ATOM 1369 C C . HIS A 1 175 ? -6.935 15.404 1.169 1.00 73.25 175 HIS A C 1
ATOM 1371 O O . HIS A 1 175 ? -6.221 15.024 0.217 1.00 73.25 175 HIS A O 1
#

pLDDT: mean 78.25, std 16.74, range [31.77, 96.75]